Protein AF-A0A954HCY0-F1 (afdb_monomer_lite)

Foldseek 3Di:
DLLPDDDDDDFDDDCVVCVPRPDGCCVVCVPVNVVVVVVVRVVSNVCSVPPDDDDPDDDPCPVVVVDDDD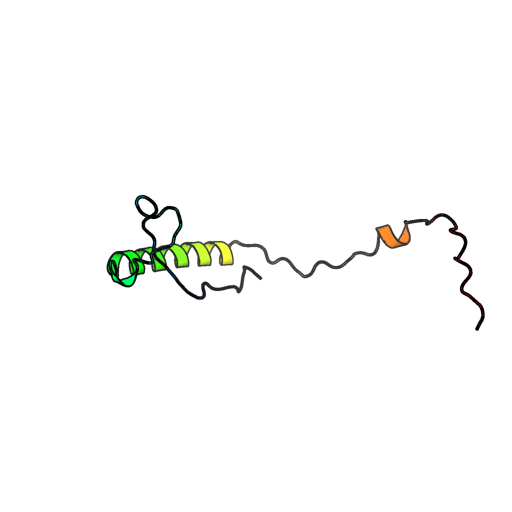PDDDPDDDDD

Secondary structure (DSSP, 8-state):
-TTT----------TTT-TT-----TTT-HHHHHHHHHHHHHHHHHHHHHS---PPPP---TGGGT-----PPPP-PPP-

pLDDT: mean 87.67, std 10.91, range [52.53, 98.19]

Sequence (80 aa):
QLKTARPVSYELFNLREDRSEAHNVGSQHPEKFEAMKKTLNAYYKEVQEEGPVWTAWEWPRYEGKRIEWPSYPKPDLPRK

Structure (mmCIF, N/CA/C/O backbone):
data_AF-A0A954HCY0-F1
#
_entry.id   AF-A0A954HCY0-F1
#
loop_
_atom_site.group_PDB
_atom_site.id
_atom_site.type_symbol
_atom_site.label_atom_id
_atom_site.label_alt_id
_atom_site.label_comp_id
_atom_site.label_asym_id
_atom_site.label_entity_id
_atom_site.label_seq_id
_atom_site.pdbx_PDB_ins_code
_atom_site.Cartn_x
_atom_site.Cartn_y
_atom_site.Cartn_z
_atom_site.occupancy
_atom_site.B_iso_or_equiv
_atom_site.auth_seq_id
_atom_site.auth_comp_id
_atom_site.auth_asym_id
_atom_site.auth_atom_id
_atom_site.pdbx_PDB_model_num
ATOM 1 N N . GLN A 1 1 ? 10.068 3.318 -9.327 1.00 72.69 1 GLN A N 1
ATOM 2 C CA . GLN A 1 1 ? 9.469 2.298 -10.219 1.00 72.69 1 GLN A CA 1
ATOM 3 C C . GLN A 1 1 ? 8.596 1.383 -9.373 1.00 72.69 1 GLN A C 1
ATOM 5 O O . GLN A 1 1 ? 8.939 1.168 -8.217 1.00 72.69 1 GLN A O 1
ATOM 10 N N . LEU A 1 2 ? 7.490 0.856 -9.911 1.00 80.06 2 LEU A N 1
ATOM 11 C CA . LEU A 1 2 ? 6.540 0.039 -9.134 1.00 80.06 2 LEU A CA 1
ATOM 12 C C . LEU A 1 2 ? 7.213 -1.199 -8.507 1.00 80.06 2 LEU A C 1
ATOM 14 O O . LEU A 1 2 ? 6.938 -1.545 -7.365 1.00 80.06 2 LEU A O 1
ATOM 18 N N . LYS A 1 3 ? 8.206 -1.764 -9.210 1.00 83.56 3 LYS A N 1
ATOM 19 C CA . LYS A 1 3 ? 9.000 -2.929 -8.790 1.00 83.56 3 LYS A CA 1
ATOM 20 C C . LYS A 1 3 ? 9.810 -2.745 -7.500 1.00 83.56 3 LYS A C 1
ATOM 22 O O . LYS A 1 3 ? 10.228 -3.723 -6.900 1.00 83.56 3 LYS A O 1
ATOM 27 N N . THR A 1 4 ? 10.055 -1.502 -7.084 1.00 86.38 4 THR A N 1
ATOM 28 C CA . THR A 1 4 ? 10.821 -1.177 -5.865 1.00 86.38 4 THR A CA 1
ATOM 29 C C . THR A 1 4 ? 10.080 -0.253 -4.906 1.00 86.38 4 THR A C 1
ATOM 31 O O . THR A 1 4 ? 10.580 0.038 -3.818 1.00 86.38 4 THR A O 1
ATOM 34 N N . ALA A 1 5 ? 8.900 0.229 -5.302 1.00 87.38 5 ALA A N 1
ATOM 35 C CA . ALA A 1 5 ? 8.057 1.054 -4.453 1.00 87.38 5 ALA A CA 1
ATOM 36 C C . ALA A 1 5 ? 7.564 0.241 -3.242 1.00 87.38 5 ALA A C 1
ATOM 38 O O . ALA A 1 5 ? 7.609 -0.983 -3.247 1.00 87.38 5 ALA A O 1
ATOM 39 N N . ARG A 1 6 ? 7.173 0.898 -2.153 1.00 88.38 6 ARG A N 1
ATOM 40 C CA . ARG A 1 6 ? 6.622 0.226 -0.968 1.00 88.38 6 ARG A CA 1
ATOM 41 C C . ARG A 1 6 ? 5.502 1.081 -0.387 1.00 88.38 6 ARG A C 1
ATOM 43 O O . ARG A 1 6 ? 5.627 2.307 -0.443 1.00 88.38 6 ARG A O 1
ATOM 50 N N . PRO A 1 7 ? 4.445 0.477 0.182 1.00 91.62 7 PRO A N 1
ATOM 51 C CA . PRO A 1 7 ? 3.473 1.228 0.964 1.00 91.62 7 PRO A CA 1
ATOM 52 C C . PRO A 1 7 ? 4.170 1.919 2.145 1.00 91.62 7 PRO A C 1
ATOM 54 O O . PRO A 1 7 ? 4.997 1.307 2.823 1.00 91.62 7 PRO A O 1
ATOM 57 N N . VAL A 1 8 ? 3.863 3.198 2.365 1.00 93.81 8 VAL A N 1
ATOM 58 C CA . VAL A 1 8 ? 4.518 4.036 3.390 1.00 93.81 8 VAL A CA 1
ATOM 59 C C . VAL A 1 8 ? 3.712 4.055 4.687 1.00 93.81 8 VAL A C 1
ATOM 61 O O . VAL A 1 8 ? 4.272 3.948 5.775 1.00 93.81 8 VAL A O 1
ATOM 64 N N . SER A 1 9 ? 2.393 4.162 4.570 1.00 95.56 9 SER A N 1
ATOM 65 C CA . SER A 1 9 ? 1.446 4.198 5.679 1.00 95.56 9 SER A CA 1
ATOM 66 C C . SER A 1 9 ? 0.174 3.442 5.303 1.00 95.56 9 SER A C 1
ATOM 68 O O . SER A 1 9 ? -0.035 3.087 4.141 1.00 95.56 9 SER A O 1
ATOM 70 N N . TYR A 1 10 ? -0.661 3.175 6.305 1.00 97.31 10 TYR A N 1
ATOM 71 C CA . TYR A 1 10 ? -1.931 2.483 6.135 1.00 97.31 10 TYR A CA 1
ATOM 72 C C . TYR A 1 10 ? -3.004 3.179 6.950 1.00 97.31 10 TYR A C 1
ATOM 74 O O . TYR A 1 10 ? -2.744 3.646 8.061 1.00 97.31 10 TYR A O 1
ATOM 82 N N . GLU A 1 11 ? -4.216 3.158 6.422 1.00 97.44 11 GLU A N 1
ATOM 83 C CA . GLU A 1 11 ? -5.411 3.695 7.054 1.00 97.44 11 GLU A CA 1
ATOM 84 C C . GLU A 1 11 ? -6.563 2.722 6.815 1.00 97.44 11 GLU A C 1
ATOM 86 O O . GLU A 1 11 ? -6.513 1.902 5.892 1.00 97.44 11 GLU A O 1
ATOM 91 N N . LEU A 1 12 ? -7.572 2.759 7.682 1.00 97.75 12 LEU A N 1
ATOM 92 C CA . LEU A 1 12 ? -8.754 1.915 7.551 1.00 97.75 12 LEU A CA 1
ATOM 93 C C . LEU A 1 12 ? -9.997 2.786 7.619 1.00 97.75 12 LEU A C 1
ATOM 95 O O . LEU A 1 12 ? -10.178 3.510 8.592 1.00 97.75 12 LEU A O 1
ATOM 99 N N . PHE A 1 13 ? -10.866 2.652 6.622 1.00 97.81 13 PHE A N 1
ATOM 100 C CA . PHE A 1 13 ? -12.109 3.408 6.515 1.00 97.81 13 PHE A CA 1
ATOM 101 C C . PHE A 1 13 ? -13.305 2.468 6.388 1.00 97.81 13 PHE A C 1
ATOM 103 O O . PHE A 1 13 ? -13.216 1.395 5.783 1.00 97.81 13 PHE A O 1
ATOM 110 N N . ASN A 1 14 ? -14.445 2.882 6.941 1.00 96.94 14 ASN A N 1
ATOM 111 C CA . ASN A 1 14 ? -15.719 2.199 6.739 1.00 96.94 14 ASN A CA 1
ATOM 112 C C . ASN A 1 14 ? -16.504 2.885 5.619 1.00 96.94 14 ASN A C 1
ATOM 114 O O . ASN A 1 14 ? -17.283 3.795 5.873 1.00 96.94 14 ASN A O 1
ATOM 118 N N . LEU A 1 15 ? -16.367 2.403 4.386 1.00 96.69 15 LEU A N 1
ATOM 119 C CA . LEU A 1 15 ? -16.980 3.038 3.211 1.00 96.69 15 LEU A CA 1
ATOM 120 C C . LEU A 1 15 ? -18.518 3.041 3.206 1.00 96.69 15 LEU A C 1
ATOM 122 O O . LEU A 1 15 ? -19.126 3.779 2.432 1.00 96.69 15 LEU A O 1
ATOM 126 N N . ARG A 1 16 ? -19.174 2.217 4.037 1.00 97.06 16 ARG A N 1
ATOM 127 C CA . ARG A 1 16 ? -20.639 2.251 4.174 1.00 97.06 16 ARG A CA 1
ATOM 128 C C . ARG A 1 16 ? -21.098 3.516 4.897 1.00 97.06 16 ARG A C 1
ATOM 130 O O . ARG A 1 16 ? -22.132 4.071 4.539 1.00 97.06 16 ARG A O 1
ATOM 137 N N . GLU A 1 17 ? -20.349 3.926 5.912 1.00 96.31 17 GLU A N 1
ATOM 138 C CA . GLU A 1 17 ? -20.681 5.049 6.796 1.00 96.31 17 GLU A CA 1
ATOM 139 C C . GLU A 1 17 ? -19.911 6.319 6.418 1.00 96.31 17 GLU A C 1
ATOM 141 O O . GLU A 1 17 ? -20.415 7.423 6.587 1.00 96.31 17 GLU A O 1
ATOM 146 N N . ASP A 1 18 ? -18.722 6.161 5.840 1.00 96.56 18 ASP A N 1
ATOM 147 C CA . ASP A 1 18 ? -17.805 7.227 5.466 1.00 96.56 18 ASP A CA 1
ATOM 148 C C . ASP A 1 18 ? -17.257 6.997 4.054 1.00 96.56 18 ASP A C 1
ATOM 150 O O . ASP A 1 18 ? -16.150 6.505 3.835 1.00 96.56 18 ASP A O 1
ATOM 154 N N . ARG A 1 19 ? -18.070 7.368 3.064 1.00 96.06 19 ARG A N 1
ATOM 155 C CA . ARG A 1 19 ? -17.687 7.325 1.644 1.00 96.06 19 ARG A CA 1
ATOM 156 C C . ARG A 1 19 ? -16.613 8.349 1.274 1.00 96.06 19 ARG A C 1
ATOM 158 O O . ARG A 1 19 ? -16.046 8.240 0.194 1.00 96.06 19 ARG A O 1
ATOM 165 N N . SER A 1 20 ? -16.409 9.365 2.110 1.00 97.12 20 SER A N 1
ATOM 166 C CA . SER A 1 20 ? -15.412 10.419 1.906 1.00 97.12 20 SER A CA 1
ATOM 167 C C . SER A 1 20 ? -14.031 10.061 2.442 1.00 97.12 20 SER A C 1
ATOM 169 O O . SER A 1 20 ? -13.112 10.841 2.219 1.00 97.12 20 SER A O 1
ATOM 171 N N . GLU A 1 21 ? -13.892 8.928 3.142 1.00 97.00 21 GLU A N 1
ATOM 172 C CA . GLU A 1 21 ? -12.630 8.507 3.768 1.00 97.00 21 GLU A CA 1
ATOM 173 C C . GLU A 1 21 ? -12.079 9.576 4.733 1.00 97.00 21 GLU A C 1
ATOM 175 O O . GLU A 1 21 ? -10.879 9.818 4.828 1.00 97.00 21 GLU A O 1
ATOM 180 N N . ALA A 1 22 ? -12.970 10.258 5.452 1.00 97.44 22 ALA A N 1
ATOM 181 C CA . ALA A 1 22 ? -12.609 11.344 6.357 1.00 97.44 22 ALA A CA 1
ATOM 182 C C . ALA A 1 22 ? -12.188 10.853 7.757 1.00 97.44 22 ALA A C 1
ATOM 184 O O . ALA A 1 22 ? -11.489 11.566 8.478 1.00 97.44 22 ALA A O 1
ATOM 185 N N . HIS A 1 23 ? -12.606 9.651 8.160 1.00 97.12 23 HIS A N 1
ATOM 186 C CA . HIS A 1 23 ? -12.461 9.124 9.516 1.00 97.12 23 HIS A CA 1
ATOM 187 C C . HIS A 1 23 ? -11.718 7.789 9.523 1.00 97.12 23 HIS A C 1
ATOM 189 O O . HIS A 1 23 ? -12.284 6.720 9.288 1.00 97.12 23 HIS A O 1
ATOM 195 N N . ASN A 1 24 ? -10.436 7.845 9.873 1.00 96.62 24 ASN A N 1
ATOM 196 C CA . ASN A 1 24 ? -9.619 6.651 10.038 1.00 96.62 24 ASN A CA 1
ATOM 197 C C . ASN A 1 24 ? -10.022 5.886 11.314 1.00 96.62 24 ASN A C 1
ATOM 199 O O . ASN A 1 24 ? -9.908 6.395 12.432 1.00 96.62 24 ASN A O 1
ATOM 203 N N . VAL A 1 25 ? -10.460 4.638 11.146 1.00 97.19 25 VAL A N 1
ATOM 204 C CA . VAL A 1 25 ? -10.911 3.731 12.217 1.00 97.19 25 VAL A CA 1
ATOM 205 C C . VAL A 1 25 ? -9.918 2.597 12.502 1.00 97.19 25 VAL A C 1
ATOM 207 O O . VAL A 1 25 ? -10.243 1.647 13.216 1.00 97.19 25 VAL A O 1
ATOM 210 N N . GLY A 1 26 ? -8.688 2.675 11.982 1.00 96.00 26 GLY A N 1
ATOM 211 C CA . GLY A 1 26 ? -7.680 1.616 12.135 1.00 96.00 26 GLY A CA 1
ATOM 212 C C . GLY A 1 26 ? -7.350 1.277 13.591 1.00 96.00 26 GLY A C 1
ATOM 213 O O . GLY A 1 26 ? -7.219 0.105 13.937 1.00 96.00 26 GLY A O 1
ATOM 214 N N . SER A 1 27 ? -7.296 2.284 14.468 1.00 96.25 27 SER A N 1
ATOM 215 C CA . SER A 1 27 ? -7.062 2.093 15.907 1.00 96.25 27 SER A CA 1
ATOM 216 C C . SER A 1 27 ? -8.249 1.459 16.642 1.00 96.25 27 SER A C 1
ATOM 218 O O . SER A 1 27 ? -8.053 0.812 17.666 1.00 96.25 27 SER A O 1
ATOM 220 N N . GLN A 1 28 ? -9.469 1.614 16.120 1.00 97.69 28 GLN A N 1
ATOM 221 C CA . GLN A 1 28 ? -10.697 1.065 16.708 1.00 97.69 28 GLN A CA 1
ATOM 222 C C . GLN A 1 28 ? -10.894 -0.414 16.343 1.00 97.69 28 GLN A C 1
ATOM 224 O O . GLN A 1 28 ? -11.597 -1.149 17.037 1.00 97.69 28 GLN A O 1
ATOM 229 N N . HIS A 1 29 ? -10.253 -0.871 15.264 1.00 96.56 29 HIS A N 1
ATOM 230 C CA . HIS A 1 29 ? -10.342 -2.243 14.771 1.00 96.56 29 HIS A CA 1
ATOM 231 C C . HIS A 1 29 ? -8.953 -2.845 14.490 1.00 96.56 29 HIS A C 1
ATOM 233 O O . HIS A 1 29 ? -8.669 -3.206 13.345 1.00 96.56 29 HIS A O 1
ATOM 239 N N . PRO A 1 30 ? -8.089 -3.005 15.511 1.00 96.88 30 PRO A N 1
ATOM 240 C CA . PRO A 1 30 ? -6.687 -3.380 15.319 1.00 96.88 30 PRO A CA 1
ATOM 241 C C . PRO A 1 30 ? -6.512 -4.747 14.643 1.00 96.88 30 PRO A C 1
ATOM 243 O O . PRO A 1 30 ? -5.692 -4.886 13.741 1.00 96.88 30 PRO A O 1
ATOM 246 N N . GLU A 1 31 ? -7.321 -5.748 15.000 1.00 97.69 31 GLU A N 1
ATOM 247 C CA . GLU A 1 31 ? -7.235 -7.085 14.395 1.00 97.69 31 GLU A CA 1
ATOM 248 C C . GLU A 1 31 ? -7.592 -7.073 12.902 1.00 97.69 31 GLU A C 1
ATOM 250 O O . GLU A 1 31 ? -6.867 -7.630 12.076 1.00 97.69 31 GLU A O 1
ATOM 255 N N . LYS A 1 32 ? -8.686 -6.386 12.536 1.00 96.81 32 LYS A N 1
ATOM 256 C CA . LYS A 1 32 ? -9.083 -6.217 11.128 1.00 96.81 32 LYS A CA 1
ATOM 257 C C . LYS A 1 32 ? -8.034 -5.416 10.368 1.00 96.81 32 LYS A C 1
ATOM 259 O O . LYS A 1 32 ? -7.708 -5.761 9.235 1.00 96.81 32 LYS A O 1
ATOM 264 N N . PHE A 1 33 ? -7.490 -4.380 11.001 1.00 97.88 33 PHE A N 1
ATOM 265 C CA . PHE A 1 33 ? -6.464 -3.542 10.407 1.00 97.88 33 PHE A CA 1
ATOM 266 C C . PHE A 1 33 ? -5.200 -4.345 10.086 1.00 97.88 33 PHE A C 1
ATOM 268 O O . PHE A 1 33 ? -4.716 -4.280 8.958 1.00 97.88 33 PHE A O 1
ATOM 275 N N . GLU A 1 34 ? -4.700 -5.166 11.012 1.00 97.94 34 GLU A N 1
ATOM 276 C CA . GLU A 1 34 ? -3.546 -6.038 10.749 1.00 97.94 34 GLU A CA 1
ATOM 277 C C . GLU A 1 34 ? -3.829 -7.093 9.673 1.00 97.94 34 GLU A C 1
ATOM 279 O O . GLU A 1 34 ? -3.015 -7.290 8.763 1.00 97.94 34 GLU A O 1
ATOM 284 N N . ALA A 1 35 ? -4.997 -7.738 9.716 1.00 98.19 35 ALA A N 1
ATOM 285 C CA . ALA A 1 35 ? -5.376 -8.735 8.716 1.00 98.19 35 ALA A CA 1
ATOM 286 C C . ALA A 1 35 ? -5.446 -8.139 7.297 1.00 98.19 35 ALA A C 1
ATOM 288 O O . ALA A 1 35 ? -4.930 -8.723 6.334 1.00 98.19 35 ALA A O 1
ATOM 289 N N . MET A 1 36 ? -6.035 -6.948 7.161 1.00 97.88 36 MET A N 1
ATOM 290 C CA . MET A 1 36 ? -6.139 -6.253 5.877 1.00 97.88 36 MET A CA 1
ATOM 291 C C . MET A 1 36 ? -4.782 -5.737 5.397 1.00 97.88 36 MET A C 1
ATOM 293 O O . MET A 1 36 ? -4.463 -5.913 4.221 1.00 97.88 36 MET A O 1
ATOM 297 N N . LYS A 1 37 ? -3.938 -5.198 6.288 1.00 97.44 37 LYS A N 1
ATOM 298 C CA . LYS A 1 37 ? -2.559 -4.806 5.948 1.00 97.44 37 LYS A CA 1
ATOM 299 C C . LYS A 1 37 ? -1.753 -5.979 5.404 1.00 97.44 37 LYS A C 1
ATOM 301 O O . LYS A 1 37 ? -1.087 -5.845 4.379 1.00 97.44 37 LYS A O 1
ATOM 306 N N . LYS A 1 38 ? -1.834 -7.147 6.050 1.00 97.69 38 LYS A N 1
ATOM 307 C CA . LYS A 1 38 ? -1.161 -8.364 5.575 1.00 97.69 38 LYS A CA 1
ATOM 308 C C . LYS A 1 38 ? -1.627 -8.757 4.172 1.00 97.69 38 LYS A C 1
ATOM 310 O O . LYS A 1 38 ? -0.799 -9.084 3.327 1.00 97.69 38 LYS A O 1
ATOM 315 N N . THR A 1 39 ? -2.932 -8.687 3.929 1.00 97.81 39 THR A N 1
ATOM 316 C CA . THR A 1 39 ? -3.532 -9.015 2.629 1.00 97.81 39 THR A CA 1
ATOM 317 C C . THR A 1 39 ? -3.082 -8.037 1.540 1.00 97.81 39 THR A C 1
ATOM 319 O O . THR A 1 39 ? -2.617 -8.463 0.487 1.00 97.81 39 THR A O 1
ATOM 322 N N . LEU A 1 40 ? -3.129 -6.729 1.815 1.00 96.44 40 LEU A N 1
ATOM 323 C CA . LEU A 1 40 ? -2.669 -5.691 0.890 1.00 96.44 40 LEU A CA 1
ATOM 324 C C . LEU A 1 40 ? -1.188 -5.868 0.528 1.00 96.44 40 LEU A C 1
ATOM 326 O O . LEU A 1 40 ? -0.818 -5.763 -0.638 1.00 96.44 40 LEU A O 1
ATOM 330 N N . ASN A 1 41 ? -0.349 -6.188 1.515 1.00 96.25 41 ASN A N 1
ATOM 331 C CA . ASN A 1 41 ? 1.076 -6.430 1.296 1.00 96.25 41 ASN A CA 1
ATOM 332 C C . ASN A 1 41 ? 1.356 -7.665 0.441 1.00 96.25 41 ASN A C 1
ATOM 334 O O . ASN A 1 41 ? 2.299 -7.645 -0.348 1.00 96.25 41 ASN A O 1
ATOM 338 N N . ALA A 1 42 ? 0.552 -8.721 0.579 1.00 96.56 42 ALA A N 1
ATOM 339 C CA . ALA A 1 42 ? 0.674 -9.905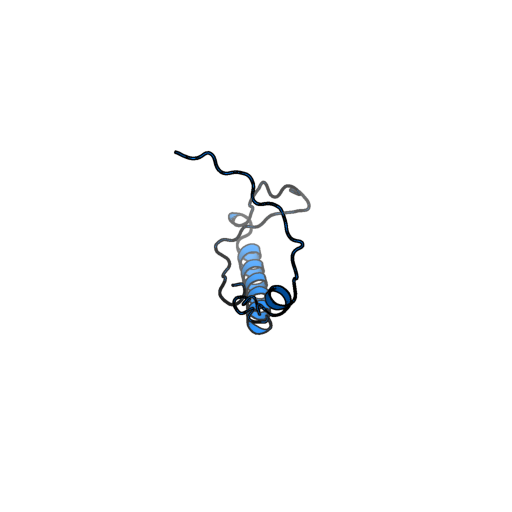 -0.262 1.00 96.56 42 ALA A CA 1
ATOM 340 C C . ALA A 1 42 ? 0.390 -9.567 -1.734 1.00 96.56 42 ALA A C 1
ATOM 342 O O . ALA A 1 42 ? 1.245 -9.823 -2.578 1.00 96.56 42 ALA A O 1
ATOM 343 N N . TYR A 1 43 ? -0.730 -8.892 -2.019 1.00 95.00 43 TYR A N 1
ATOM 344 C CA . TYR A 1 43 ? -1.058 -8.454 -3.381 1.00 95.00 43 TYR A CA 1
ATOM 345 C C . TYR A 1 43 ? -0.027 -7.488 -3.951 1.00 95.00 43 TYR A C 1
ATOM 347 O O . TYR A 1 43 ? 0.359 -7.582 -5.112 1.00 95.00 43 TYR A O 1
ATOM 355 N N . TYR A 1 44 ? 0.450 -6.548 -3.1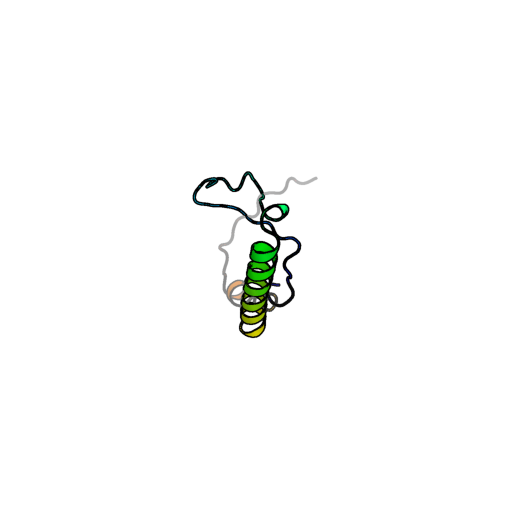36 1.00 93.44 44 TYR A N 1
ATOM 356 C CA . TYR A 1 44 ? 1.462 -5.607 -3.588 1.00 93.44 44 TYR A CA 1
ATOM 357 C C . TYR A 1 44 ? 2.751 -6.328 -3.995 1.00 93.44 44 TYR A C 1
ATOM 359 O O . TYR A 1 44 ? 3.319 -6.028 -5.043 1.00 93.44 44 TYR A O 1
ATOM 367 N N . LYS A 1 45 ? 3.185 -7.311 -3.198 1.00 93.38 45 LYS A N 1
ATOM 368 C CA . LYS A 1 45 ? 4.358 -8.134 -3.499 1.00 93.38 45 LYS A CA 1
ATOM 369 C C . LYS A 1 45 ? 4.172 -8.941 -4.787 1.00 93.38 45 LYS A C 1
ATOM 371 O O . LYS A 1 45 ? 5.075 -8.941 -5.615 1.00 93.38 45 LYS A O 1
ATOM 376 N N . GLU A 1 46 ? 3.010 -9.556 -4.978 1.00 95.06 46 GLU A N 1
ATOM 377 C CA . GLU A 1 46 ? 2.661 -10.281 -6.208 1.00 95.06 46 GLU A CA 1
ATOM 378 C C . GLU A 1 46 ? 2.790 -9.376 -7.445 1.00 95.06 46 GLU A C 1
ATOM 380 O O . GLU A 1 46 ? 3.524 -9.689 -8.381 1.00 95.06 46 GLU A O 1
ATOM 385 N N . VAL A 1 47 ? 2.209 -8.173 -7.399 1.00 92.31 47 VAL A N 1
ATOM 386 C CA . VAL A 1 47 ? 2.320 -7.189 -8.490 1.00 92.31 47 VAL A CA 1
ATOM 387 C C . VAL A 1 47 ? 3.775 -6.770 -8.748 1.00 92.31 47 VAL A C 1
ATOM 389 O O . VAL A 1 47 ? 4.153 -6.510 -9.892 1.00 92.31 47 VAL A O 1
ATOM 392 N N . GLN A 1 48 ? 4.619 -6.692 -7.715 1.00 92.69 48 GLN A N 1
ATOM 393 C CA . GLN A 1 48 ? 6.048 -6.405 -7.892 1.00 92.69 48 GLN A CA 1
ATOM 394 C C . GLN A 1 48 ? 6.814 -7.551 -8.552 1.00 92.69 48 GLN A C 1
ATOM 396 O O . GLN A 1 48 ? 7.723 -7.294 -9.350 1.00 92.69 48 GLN A O 1
ATOM 401 N N . GLU A 1 49 ? 6.476 -8.791 -8.207 1.00 92.31 49 GLU A N 1
ATOM 402 C CA . GLU A 1 49 ? 7.102 -9.995 -8.752 1.00 92.31 49 GLU A CA 1
ATOM 403 C C . GLU A 1 49 ? 6.738 -10.178 -10.229 1.00 92.31 49 GLU A C 1
ATOM 405 O O . GLU A 1 49 ? 7.630 -10.357 -11.064 1.00 92.31 49 GLU A O 1
ATOM 410 N N . GLU A 1 50 ? 5.457 -10.035 -10.564 1.00 93.00 50 GLU A N 1
ATOM 411 C CA . GLU A 1 50 ? 4.941 -10.231 -11.924 1.00 93.00 50 GLU A CA 1
ATOM 412 C C . GLU A 1 50 ? 5.136 -9.009 -12.834 1.00 93.00 50 GLU A C 1
ATOM 414 O O . GLU A 1 50 ? 5.214 -9.127 -14.059 1.00 93.00 50 GLU A O 1
ATOM 419 N N . GLY A 1 51 ? 5.241 -7.813 -12.251 1.00 88.12 51 GLY A N 1
ATOM 420 C CA . GLY A 1 51 ? 5.295 -6.561 -12.992 1.00 88.12 51 GLY A CA 1
ATOM 421 C C . GLY A 1 51 ? 6.545 -6.416 -13.881 1.00 88.12 51 GLY A C 1
ATOM 422 O O . GLY A 1 51 ? 7.678 -6.696 -13.447 1.00 88.12 51 GLY A O 1
ATOM 423 N N . PRO A 1 52 ? 6.397 -5.899 -15.117 1.00 87.75 52 PRO A N 1
ATOM 424 C CA . PRO A 1 52 ? 7.531 -5.647 -15.998 1.00 87.75 52 PRO A CA 1
ATOM 425 C C . PRO A 1 52 ? 8.432 -4.529 -15.453 1.00 87.75 52 PRO A C 1
ATOM 427 O O . PRO A 1 52 ? 7.984 -3.586 -14.795 1.00 87.75 52 PRO A O 1
ATOM 430 N N . VAL A 1 53 ? 9.730 -4.611 -15.760 1.00 86.38 53 VAL A N 1
ATOM 431 C CA . VAL A 1 53 ? 10.641 -3.473 -15.580 1.00 86.38 53 VAL A CA 1
ATOM 432 C C . VAL A 1 53 ? 10.551 -2.605 -16.820 1.00 86.38 53 VAL A C 1
ATOM 434 O O . VAL A 1 53 ? 11.019 -2.991 -17.886 1.00 86.38 53 VAL A O 1
ATOM 437 N N . TRP A 1 54 ? 9.991 -1.412 -16.667 1.00 80.94 54 TRP A N 1
ATOM 438 C CA . TRP A 1 54 ? 10.082 -0.381 -17.690 1.00 80.94 54 TRP A CA 1
ATOM 439 C C . TRP A 1 54 ? 11.449 0.289 -17.580 1.00 80.94 54 TRP A C 1
ATOM 441 O O . TRP A 1 54 ? 11.713 1.031 -16.627 1.00 80.94 54 TRP A O 1
ATOM 451 N N . THR A 1 55 ? 12.338 -0.005 -18.525 1.00 83.31 55 THR A N 1
ATOM 452 C CA . THR A 1 55 ? 13.589 0.741 -18.678 1.00 83.31 55 THR A CA 1
ATOM 453 C C . THR A 1 55 ? 13.284 2.198 -19.016 1.00 83.31 55 THR A C 1
ATOM 455 O O . THR A 1 55 ? 12.184 2.533 -19.464 1.00 83.31 55 THR A O 1
ATOM 458 N N . ALA A 1 56 ? 14.250 3.087 -18.775 1.00 83.69 56 ALA A N 1
ATOM 459 C CA . ALA A 1 56 ? 14.129 4.449 -19.268 1.00 83.69 56 ALA A CA 1
ATOM 460 C C . ALA A 1 56 ? 13.921 4.383 -20.783 1.00 83.69 56 ALA A C 1
ATOM 462 O O . ALA A 1 56 ? 14.651 3.689 -21.491 1.00 83.69 56 ALA A O 1
ATOM 463 N N . TRP A 1 57 ? 12.881 5.053 -21.262 1.00 83.56 57 TRP A N 1
ATOM 464 C CA . TRP A 1 57 ? 12.642 5.117 -22.687 1.00 83.56 57 TRP A CA 1
ATOM 465 C C . TRP A 1 57 ? 13.736 5.961 -23.340 1.00 83.56 57 TRP A C 1
ATOM 467 O O . TRP A 1 57 ? 13.951 7.115 -22.964 1.00 83.56 57 TRP A O 1
ATOM 477 N N . GLU A 1 58 ? 14.424 5.381 -24.318 1.00 84.25 58 GLU A N 1
ATOM 478 C CA . GLU A 1 58 ? 15.417 6.078 -25.124 1.00 84.25 58 GLU A CA 1
ATOM 479 C C . GLU A 1 58 ? 14.794 6.476 -26.457 1.00 84.25 58 GLU A C 1
ATOM 481 O O . GLU A 1 58 ? 14.277 5.631 -27.187 1.00 84.25 58 GLU A O 1
ATOM 486 N N . TRP A 1 59 ? 14.848 7.770 -26.790 1.00 80.25 59 TRP A N 1
ATOM 487 C CA . TRP A 1 59 ? 14.378 8.272 -28.082 1.00 80.25 59 TRP A CA 1
ATOM 488 C C . TRP A 1 59 ? 15.237 7.644 -29.194 1.00 80.25 59 TRP A C 1
ATOM 490 O O . TRP A 1 59 ? 16.416 7.996 -29.303 1.00 80.25 59 TRP A O 1
ATOM 500 N N . PRO A 1 60 ? 14.700 6.775 -30.074 1.00 80.25 60 PRO A N 1
ATOM 501 C CA . PRO A 1 60 ? 15.521 6.046 -31.044 1.00 80.25 60 PRO A CA 1
ATOM 502 C C . PRO A 1 60 ? 16.061 6.937 -32.178 1.00 80.25 60 PRO A C 1
ATOM 504 O O . PRO A 1 60 ? 16.792 6.463 -33.046 1.00 80.25 60 PRO A O 1
ATOM 507 N N . ARG A 1 61 ? 15.694 8.231 -32.213 1.00 77.94 61 ARG A N 1
ATOM 508 C CA . ARG A 1 61 ? 16.082 9.236 -33.229 1.00 77.94 61 ARG A CA 1
ATOM 509 C C . ARG A 1 61 ? 15.790 8.841 -34.683 1.00 77.94 61 ARG A C 1
ATOM 511 O O . ARG A 1 61 ? 16.200 9.560 -35.589 1.00 77.94 61 ARG A O 1
ATOM 518 N N . TYR A 1 62 ? 15.073 7.743 -34.918 1.00 76.31 62 TYR A N 1
ATOM 519 C CA . TYR A 1 62 ? 14.783 7.231 -36.254 1.00 76.31 62 TYR A CA 1
ATOM 520 C C . TYR A 1 62 ? 13.925 8.211 -37.057 1.00 76.31 62 TYR A C 1
ATOM 522 O O . TYR A 1 62 ? 14.305 8.610 -38.154 1.00 76.31 62 TYR A O 1
ATOM 530 N N . GLU A 1 63 ? 12.817 8.672 -36.478 1.00 72.50 63 GLU A N 1
ATOM 531 C CA . GLU A 1 63 ? 11.932 9.639 -37.129 1.00 72.50 63 GLU A CA 1
ATOM 532 C C . GLU A 1 63 ? 12.588 11.015 -37.255 1.00 72.50 63 GLU A C 1
ATOM 534 O O . GLU A 1 63 ? 12.511 11.623 -38.312 1.00 72.50 63 GLU A O 1
ATOM 539 N N . GLY A 1 64 ? 13.356 11.461 -36.254 1.00 73.06 64 GLY A N 1
ATOM 540 C CA . GLY A 1 64 ? 14.102 12.725 -36.320 1.00 73.06 64 GLY A CA 1
ATOM 541 C C . GLY A 1 64 ? 15.082 12.834 -37.497 1.00 73.06 64 GLY A C 1
ATOM 542 O O . GLY A 1 64 ? 15.364 13.940 -37.941 1.00 73.06 64 GLY A O 1
ATOM 543 N N . LYS A 1 65 ? 15.580 11.708 -38.030 1.00 74.56 65 LYS A N 1
ATOM 544 C CA . LYS A 1 65 ? 16.414 11.680 -39.248 1.00 74.56 65 LYS A CA 1
ATOM 545 C C . LYS A 1 65 ? 15.607 11.767 -40.548 1.00 74.56 65 LYS A C 1
A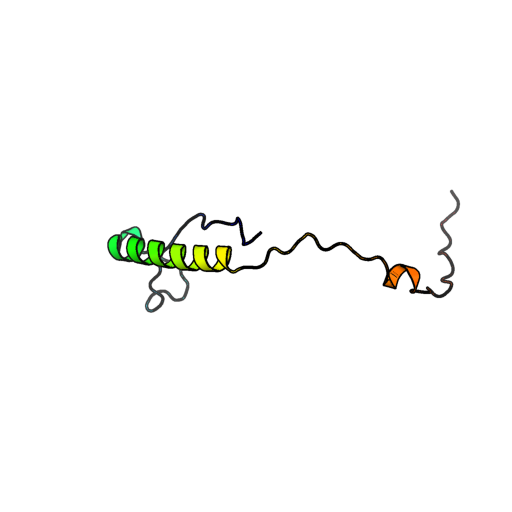TOM 547 O O . LYS A 1 65 ? 16.189 12.041 -41.590 1.00 74.56 65 LYS A O 1
ATOM 552 N N . ARG A 1 66 ? 14.308 11.462 -40.496 1.00 76.12 66 ARG A N 1
ATOM 553 C CA . ARG A 1 66 ? 13.396 11.384 -41.651 1.00 76.12 66 ARG A CA 1
ATOM 554 C C . ARG A 1 66 ? 12.410 12.550 -41.710 1.00 76.12 66 ARG A C 1
ATOM 556 O O . ARG A 1 66 ? 11.737 12.709 -42.721 1.00 76.12 66 ARG A O 1
ATOM 563 N N . ILE A 1 67 ? 12.302 13.335 -40.639 1.00 79.44 67 ILE A N 1
ATOM 564 C CA . ILE A 1 67 ? 11.515 14.564 -40.629 1.00 79.44 67 ILE A CA 1
ATOM 565 C C . ILE A 1 67 ? 12.268 15.607 -41.455 1.00 79.44 67 ILE A C 1
ATOM 567 O O . ILE A 1 67 ? 13.240 16.210 -41.000 1.00 79.44 67 ILE A O 1
ATOM 571 N N . GLU A 1 68 ? 11.798 15.815 -42.678 1.00 78.31 68 GLU A N 1
ATOM 572 C CA . GLU A 1 68 ? 12.163 16.968 -43.489 1.00 78.31 68 GLU A CA 1
ATOM 573 C C . GLU A 1 68 ? 11.267 18.138 -43.085 1.00 78.31 68 GLU A C 1
ATOM 575 O O . GLU A 1 68 ? 10.064 18.154 -43.348 1.00 78.31 68 GLU A O 1
ATOM 580 N N . TRP A 1 69 ? 11.849 19.118 -42.398 1.00 75.75 69 TRP A N 1
ATOM 581 C CA . TRP A 1 69 ? 11.150 20.365 -42.119 1.00 75.75 69 TRP A CA 1
ATOM 582 C C . TRP A 1 69 ? 11.131 21.232 -43.385 1.00 75.75 69 TRP A C 1
ATOM 584 O O . TRP A 1 69 ? 12.179 21.386 -44.021 1.00 75.75 69 TRP A O 1
ATOM 594 N N . PRO A 1 70 ? 9.990 21.850 -43.742 1.00 78.25 70 PRO A N 1
ATOM 595 C CA . PRO A 1 70 ? 9.984 22.888 -44.761 1.00 78.25 70 PRO A CA 1
ATOM 596 C C . PRO A 1 70 ? 10.956 24.009 -44.374 1.00 78.25 70 PRO A C 1
ATOM 598 O O . PRO A 1 70 ? 11.205 24.256 -43.192 1.00 78.25 70 PRO A O 1
ATOM 601 N N . SER A 1 71 ? 11.514 24.702 -45.370 1.00 78.62 71 SER A N 1
ATOM 602 C CA . SER A 1 71 ? 12.373 25.859 -45.116 1.00 78.62 71 SER A CA 1
ATOM 603 C C . SER A 1 71 ? 11.538 26.978 -44.500 1.00 78.62 71 SER A C 1
ATOM 605 O O . SER A 1 71 ? 10.876 27.744 -45.198 1.00 78.62 71 SER A O 1
ATOM 607 N N . TYR A 1 72 ? 11.538 27.051 -43.173 1.00 73.44 72 TYR A N 1
ATOM 608 C CA . TYR A 1 72 ? 10.982 28.193 -42.476 1.00 73.44 72 TYR A CA 1
ATOM 609 C C . TYR A 1 72 ? 11.979 29.349 -42.588 1.00 73.44 72 TYR A C 1
ATOM 611 O O . TYR A 1 72 ? 13.155 29.173 -42.237 1.00 73.44 72 TYR A O 1
ATOM 619 N N . PRO A 1 73 ? 11.553 30.530 -43.068 1.00 73.69 73 PRO A N 1
ATOM 620 C CA . PRO A 1 73 ? 12.393 31.712 -42.999 1.00 73.69 73 PRO A CA 1
ATOM 621 C C . PRO A 1 73 ? 12.754 31.956 -41.531 1.00 73.69 73 PRO A C 1
ATOM 623 O O . PRO A 1 73 ? 11.892 31.930 -40.650 1.00 73.69 73 PRO A O 1
ATOM 626 N N . LYS A 1 74 ? 14.049 32.133 -41.251 1.00 70.19 74 LYS A N 1
ATOM 627 C CA . LYS A 1 74 ? 14.505 32.462 -39.899 1.00 70.19 74 LYS A CA 1
ATOM 628 C C . LYS A 1 74 ? 13.880 33.803 -39.516 1.00 70.19 74 LYS A C 1
ATOM 630 O O . LYS A 1 74 ? 14.045 34.739 -40.300 1.00 70.19 74 LYS A O 1
ATOM 635 N N . PRO A 1 75 ? 13.223 33.918 -38.350 1.00 71.25 75 PRO A N 1
ATOM 636 C CA . PRO A 1 75 ? 12.828 35.222 -37.863 1.00 71.25 75 PRO A CA 1
ATOM 637 C C . PRO A 1 75 ? 14.097 36.057 -37.706 1.00 71.25 75 PRO A C 1
ATOM 639 O O . PRO A 1 75 ? 15.098 35.628 -37.123 1.00 71.25 75 PRO A O 1
ATOM 642 N N . ASP A 1 76 ? 14.053 37.212 -38.336 1.00 71.12 76 ASP A N 1
ATOM 643 C CA . ASP A 1 76 ? 15.023 38.282 -38.335 1.00 71.12 76 ASP A CA 1
ATOM 644 C C . ASP A 1 76 ? 15.330 38.685 -36.889 1.00 71.12 76 ASP A C 1
ATOM 646 O O . ASP A 1 76 ? 14.639 39.470 -36.250 1.00 71.12 76 ASP A O 1
ATOM 650 N N . LEU A 1 77 ? 16.385 38.080 -36.341 1.00 67.62 77 LEU A N 1
ATOM 651 C CA . LEU A 1 77 ? 16.925 38.463 -35.045 1.00 67.62 77 LEU A CA 1
ATOM 652 C C . LEU A 1 77 ? 17.456 39.900 -35.161 1.00 67.62 77 LEU A C 1
ATOM 654 O O . LEU A 1 77 ? 18.268 40.165 -36.058 1.00 67.62 77 LEU A O 1
ATOM 658 N N . PRO A 1 78 ? 17.043 40.826 -34.276 1.00 63.66 78 PRO A N 1
ATOM 659 C CA . PRO A 1 78 ? 17.518 42.199 -34.331 1.00 63.66 78 PRO A CA 1
ATOM 660 C C . PRO A 1 78 ? 19.039 42.217 -34.165 1.00 63.66 78 PRO A C 1
ATOM 662 O O . PRO A 1 78 ? 19.594 41.604 -33.248 1.00 63.66 78 PRO A O 1
ATOM 665 N N . ARG A 1 79 ? 19.720 4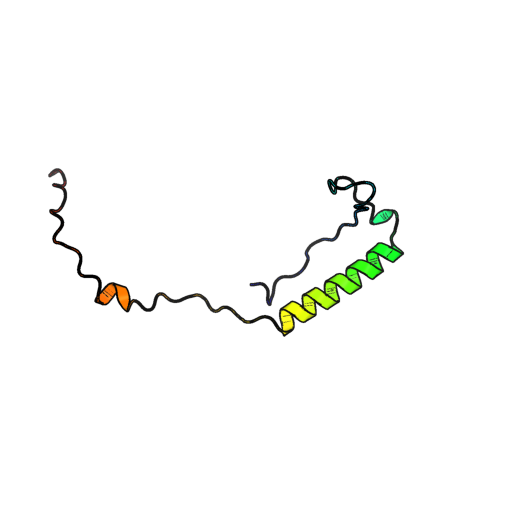2.901 -35.089 1.00 59.91 79 ARG A N 1
ATOM 666 C CA . ARG A 1 79 ? 21.163 43.134 -34.992 1.00 59.91 79 ARG A CA 1
ATOM 667 C C . ARG A 1 79 ? 21.420 44.038 -33.783 1.00 59.91 79 ARG A C 1
ATOM 669 O O . ARG A 1 79 ? 20.750 45.057 -33.641 1.00 59.91 79 ARG A O 1
ATOM 676 N N . LYS A 1 80 ? 22.339 43.604 -32.915 1.00 52.53 80 LYS A N 1
ATOM 677 C CA . LYS A 1 80 ? 22.852 44.387 -31.784 1.00 52.53 80 LYS A CA 1
ATOM 678 C C . LYS A 1 80 ? 23.611 45.617 -32.263 1.00 52.53 80 LYS A C 1
ATOM 680 O O . LYS A 1 80 ? 24.250 45.506 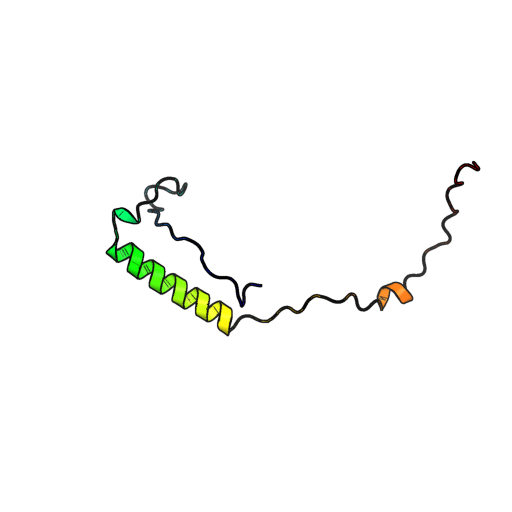-33.334 1.00 52.53 80 LYS A O 1
#

Radius of gyration: 26.23 Å; chains: 1; bounding box: 44×55×62 Å